Protein AF-A0AAW3D789-F1 (afdb_monomer)

Nearest PDB structures (foldseek):
  8pv8-assembly1_CR  TM=2.952E-01  e=9.913E+00  Thermochaetoides thermophila DSM 1495

Mean predicted aligned error: 10.15 Å

Solvent-accessible surface area (backbone atoms only — not comparable to full-atom values): 8890 Å² total; per-residue (Å²): 109,68,69,65,34,18,46,87,36,48,60,26,67,52,23,51,60,48,15,54,51,46,42,53,52,47,66,74,74,40,52,92,87,40,72,63,35,60,44,52,52,52,56,25,54,48,22,43,49,44,19,51,39,46,54,42,89,80,21,52,59,50,44,46,26,46,66,69,62,62,40,58,92,94,56,71,85,70,41,49,62,55,54,44,49,46,47,53,60,62,45,53,48,44,50,53,54,35,50,53,48,25,68,74,64,77,46,83,31,57,53,48,53,49,49,52,46,51,50,53,50,48,53,50,48,53,51,44,43,72,76,66,49,70,88,51,63,66,61,52,52,53,50,49,53,54,50,47,54,51,53,49,56,52,50,52,48,69,63,71,69,70,125

Structure (mmCIF, N/CA/C/O backbone):
data_AF-A0AAW3D789-F1
#
_entry.id   AF-A0AAW3D789-F1
#
loop_
_atom_site.group_PDB
_atom_site.id
_atom_site.type_symbol
_atom_site.label_atom_id
_atom_site.label_alt_id
_atom_site.label_comp_id
_atom_site.label_asym_id
_atom_site.label_entity_id
_atom_site.label_seq_id
_atom_site.pdbx_PDB_ins_code
_atom_site.Cartn_x
_atom_site.Cartn_y
_atom_site.Cartn_z
_atom_site.occupancy
_atom_site.B_iso_or_equiv
_atom_site.auth_seq_id
_atom_site.auth_comp_id
_atom_site.auth_asym_id
_atom_site.auth_atom_id
_atom_site.pdbx_PDB_model_num
ATOM 1 N N . MET A 1 1 ? -23.332 -6.694 -3.736 1.00 82.75 1 MET A N 1
ATOM 2 C CA . MET A 1 1 ? -21.967 -7.106 -4.148 1.00 82.75 1 MET A CA 1
ATOM 3 C C . MET A 1 1 ? -20.897 -6.346 -3.371 1.00 82.75 1 MET A C 1
ATOM 5 O O . MET A 1 1 ? -20.149 -6.991 -2.652 1.00 82.75 1 MET A O 1
ATOM 9 N N . ILE A 1 2 ? -20.863 -5.008 -3.440 1.00 85.38 2 ILE A N 1
ATOM 10 C CA . ILE A 1 2 ? -19.891 -4.163 -2.715 1.00 85.38 2 ILE A CA 1
ATOM 11 C C . ILE A 1 2 ? -19.877 -4.457 -1.209 1.00 85.38 2 ILE A C 1
ATOM 13 O O . ILE A 1 2 ? -18.820 -4.755 -0.666 1.00 85.38 2 ILE A O 1
ATOM 17 N N . ASP A 1 3 ? -21.041 -4.507 -0.556 1.00 86.94 3 ASP A N 1
ATOM 18 C CA . ASP A 1 3 ? -21.110 -4.795 0.887 1.00 86.94 3 ASP A CA 1
ATOM 19 C C . ASP A 1 3 ? -20.552 -6.172 1.259 1.00 86.94 3 ASP A C 1
ATOM 21 O O . ASP A 1 3 ? -20.008 -6.355 2.343 1.00 86.94 3 ASP A O 1
ATOM 25 N N . SER A 1 4 ? -20.668 -7.153 0.360 1.00 89.50 4 SER A N 1
ATOM 26 C CA . SER A 1 4 ? -20.123 -8.497 0.576 1.00 89.50 4 SER A CA 1
ATOM 27 C C . SER A 1 4 ? -18.600 -8.513 0.481 1.00 89.50 4 SER A C 1
ATOM 29 O O . SER A 1 4 ? -17.952 -9.261 1.212 1.00 89.50 4 SER A O 1
ATOM 31 N N . LEU A 1 5 ? -18.046 -7.715 -0.433 1.00 88.06 5 LEU A N 1
ATOM 32 C CA . LEU A 1 5 ? -16.607 -7.564 -0.609 1.00 88.06 5 LEU A CA 1
ATOM 33 C C . LEU A 1 5 ? -16.007 -6.776 0.552 1.00 88.06 5 LEU A C 1
ATOM 35 O O . LEU A 1 5 ? -15.013 -7.212 1.118 1.00 88.06 5 LEU A O 1
ATOM 39 N N . ALA A 1 6 ? -16.633 -5.662 0.935 1.00 87.88 6 ALA A N 1
ATOM 40 C CA . ALA A 1 6 ? -16.166 -4.796 2.010 1.00 87.88 6 ALA A CA 1
ATOM 41 C C . ALA A 1 6 ? -16.215 -5.479 3.383 1.00 87.88 6 ALA A C 1
ATOM 43 O O . ALA A 1 6 ? -15.274 -5.342 4.160 1.00 87.88 6 ALA A O 1
ATOM 44 N N . ARG A 1 7 ? -17.288 -6.224 3.682 1.00 89.69 7 ARG A N 1
ATOM 45 C CA . ARG A 1 7 ? -17.489 -6.876 4.985 1.00 89.69 7 ARG A CA 1
ATOM 46 C C . ARG A 1 7 ? -16.291 -7.739 5.370 1.00 89.69 7 ARG A C 1
ATOM 48 O O . ARG A 1 7 ? -15.884 -8.605 4.596 1.00 89.69 7 ARG A O 1
ATOM 55 N N . ASN A 1 8 ? -15.776 -7.526 6.581 1.00 87.19 8 ASN A N 1
ATOM 56 C CA . ASN A 1 8 ? -14.608 -8.214 7.130 1.00 87.19 8 ASN A CA 1
ATOM 57 C C . ASN A 1 8 ? -13.403 -8.186 6.179 1.00 87.19 8 ASN A C 1
ATOM 59 O O . ASN A 1 8 ? -12.646 -9.152 6.118 1.00 87.19 8 ASN A O 1
ATOM 63 N N . GLN A 1 9 ? -13.289 -7.122 5.377 1.00 89.38 9 GLN A N 1
ATOM 64 C CA . GLN A 1 9 ? -12.254 -6.968 4.360 1.00 89.38 9 GLN A CA 1
ATOM 65 C C . GLN A 1 9 ? -12.126 -8.195 3.434 1.00 89.38 9 GLN A C 1
ATOM 67 O O . GLN A 1 9 ? -11.027 -8.569 3.037 1.00 89.38 9 GLN A O 1
ATOM 72 N N . ASN A 1 10 ? -13.238 -8.853 3.067 1.00 90.06 10 ASN A N 1
ATOM 73 C CA . ASN A 1 10 ? -13.205 -10.065 2.232 1.00 90.06 10 ASN A CA 1
ATOM 74 C C . ASN A 1 10 ? -12.438 -9.873 0.915 1.00 90.06 10 ASN A C 1
ATOM 76 O O . ASN A 1 10 ? -11.808 -10.812 0.431 1.00 90.06 10 ASN A O 1
ATOM 80 N N . TRP A 1 11 ? -12.467 -8.665 0.354 1.00 88.62 11 TRP A N 1
ATOM 81 C CA . TRP A 1 11 ? -11.691 -8.287 -0.824 1.00 88.62 11 TRP A CA 1
ATOM 82 C C . TRP A 1 11 ? -10.169 -8.427 -0.630 1.00 88.62 11 TRP A C 1
ATOM 84 O O . TRP A 1 11 ? -9.474 -8.699 -1.598 1.00 88.62 11 TRP A O 1
ATOM 94 N N . ALA A 1 12 ? -9.631 -8.305 0.585 1.00 90.44 12 ALA A N 1
ATOM 95 C CA . ALA A 1 12 ? -8.193 -8.407 0.839 1.00 90.44 12 ALA A CA 1
ATOM 96 C C . ALA A 1 12 ? -7.681 -9.858 0.810 1.00 90.44 12 ALA A C 1
ATOM 98 O O . ALA A 1 12 ? -6.490 -10.097 0.636 1.00 90.44 12 ALA A O 1
ATOM 99 N N . LYS A 1 13 ? -8.571 -10.857 0.896 1.00 91.62 13 LYS A N 1
ATOM 100 C CA . LYS A 1 13 ? -8.199 -12.285 0.877 1.00 91.62 13 LYS A CA 1
ATOM 101 C C . LYS A 1 13 ? -7.556 -12.729 -0.436 1.00 91.62 13 LYS A C 1
ATOM 103 O O . LYS A 1 13 ? -6.812 -13.707 -0.453 1.00 91.62 13 LYS A O 1
ATOM 108 N N . VAL A 1 14 ? -7.845 -12.035 -1.539 1.00 92.75 14 VAL A N 1
ATOM 109 C CA . VAL A 1 14 ? -7.206 -12.311 -2.834 1.00 92.75 14 VAL A CA 1
ATOM 110 C C . VAL A 1 14 ? -5.831 -11.650 -2.952 1.00 92.75 14 VAL A C 1
ATOM 112 O O . VAL A 1 14 ? -5.016 -12.095 -3.755 1.00 92.75 14 VAL A O 1
ATOM 115 N N . ALA A 1 15 ? -5.544 -10.630 -2.137 1.00 91.69 15 ALA A N 1
ATOM 116 C CA . ALA A 1 15 ? -4.323 -9.839 -2.227 1.00 91.69 15 ALA A CA 1
ATOM 117 C C . ALA A 1 15 ? -3.020 -10.661 -2.144 1.00 91.69 15 ALA A C 1
ATOM 119 O O . ALA A 1 15 ? -2.182 -10.461 -3.022 1.00 91.69 15 ALA A O 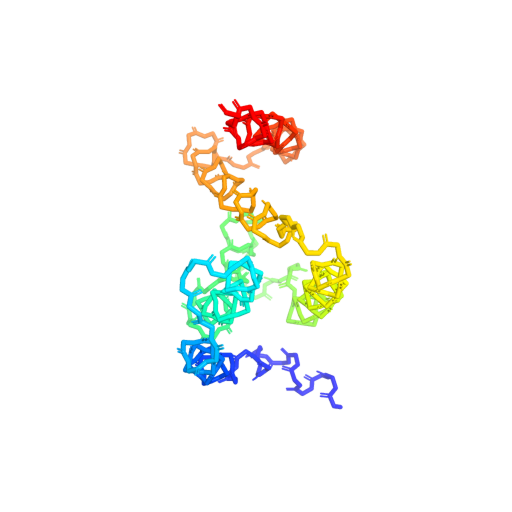1
ATOM 120 N N . PRO A 1 16 ? -2.830 -11.632 -1.223 1.00 92.81 16 PRO A N 1
ATOM 121 C CA . PRO A 1 16 ? -1.572 -12.384 -1.166 1.00 92.81 16 PRO A CA 1
ATOM 122 C C . PRO A 1 16 ? -1.355 -13.250 -2.411 1.00 92.81 16 PRO A C 1
ATOM 124 O O . PRO A 1 16 ? -0.250 -13.317 -2.948 1.00 92.81 16 PRO A O 1
ATOM 127 N N . TRP A 1 17 ? -2.424 -13.872 -2.914 1.00 95.75 17 TRP A N 1
ATOM 128 C CA . TRP A 1 17 ? -2.376 -14.710 -4.112 1.00 95.75 17 TRP A CA 1
ATOM 129 C C . TRP A 1 17 ? -2.108 -13.886 -5.368 1.00 95.75 17 TRP A C 1
ATOM 131 O O . TRP A 1 17 ? -1.258 -14.247 -6.181 1.00 95.75 17 TRP A O 1
ATOM 141 N N . ALA A 1 18 ? -2.786 -12.745 -5.497 1.00 93.38 18 ALA A N 1
ATOM 142 C CA . ALA A 1 18 ? -2.519 -11.790 -6.559 1.00 93.38 18 ALA A CA 1
ATOM 143 C C . ALA A 1 18 ? -1.083 -11.250 -6.463 1.00 93.38 18 ALA A C 1
ATOM 145 O O . ALA A 1 18 ? -0.407 -11.154 -7.481 1.00 93.38 18 ALA A O 1
ATOM 146 N N . GLY A 1 19 ? -0.584 -10.955 -5.259 1.00 92.88 19 GLY A N 1
ATOM 147 C CA . GLY A 1 19 ? 0.780 -10.478 -5.029 1.00 92.88 19 GLY A CA 1
ATOM 148 C C . GLY A 1 19 ? 1.829 -11.461 -5.542 1.00 92.88 19 GLY A C 1
ATOM 149 O O . GLY A 1 19 ? 2.721 -11.070 -6.295 1.00 92.88 19 GLY A O 1
ATOM 150 N N . ILE A 1 20 ? 1.678 -12.752 -5.229 1.00 96.12 20 ILE A N 1
ATOM 151 C CA . ILE A 1 20 ? 2.543 -13.817 -5.762 1.00 96.12 20 ILE A CA 1
ATOM 152 C C . ILE A 1 20 ? 2.447 -13.874 -7.288 1.00 96.12 20 ILE A C 1
ATOM 154 O O . ILE A 1 20 ? 3.469 -13.848 -7.972 1.00 96.12 20 ILE A O 1
ATOM 158 N N . PHE A 1 21 ? 1.229 -13.909 -7.830 1.00 97.25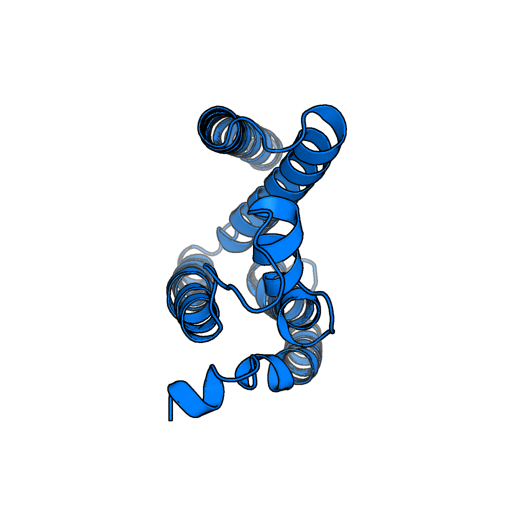 21 PHE A N 1
ATOM 159 C CA . PHE A 1 21 ? 0.998 -13.990 -9.271 1.00 97.25 21 PHE A CA 1
ATOM 160 C C . PHE A 1 21 ? 1.653 -12.828 -10.035 1.00 97.25 21 PHE A C 1
ATOM 162 O O . PHE A 1 21 ? 2.407 -13.056 -10.980 1.00 97.25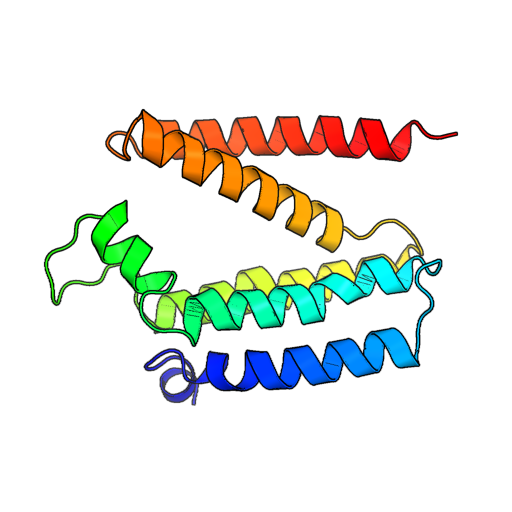 21 PHE A O 1
ATOM 169 N N . PHE A 1 22 ? 1.433 -11.586 -9.595 1.00 93.12 22 PHE A N 1
ATOM 170 C CA . PHE A 1 22 ? 2.026 -10.404 -10.220 1.00 93.12 22 PHE A CA 1
ATOM 171 C C . PHE A 1 22 ? 3.538 -10.319 -10.010 1.00 93.12 22 PHE A C 1
ATOM 173 O O . PHE A 1 22 ? 4.231 -9.826 -10.894 1.00 93.12 22 PHE A O 1
ATOM 180 N N . THR A 1 23 ? 4.067 -10.844 -8.901 1.00 94.31 23 THR A N 1
ATOM 181 C CA . THR A 1 23 ? 5.519 -10.984 -8.716 1.00 94.31 23 THR A CA 1
ATOM 182 C C . THR A 1 23 ? 6.101 -11.916 -9.775 1.00 94.31 23 THR A C 1
ATOM 184 O O . THR A 1 23 ? 7.037 -11.541 -10.474 1.00 94.31 23 THR A O 1
ATOM 187 N N . VAL A 1 24 ? 5.519 -13.105 -9.955 1.00 97.31 24 VAL A N 1
ATOM 188 C CA . VAL A 1 24 ? 5.980 -14.069 -10.966 1.00 97.31 24 VAL A CA 1
ATOM 189 C C . VAL A 1 24 ? 5.898 -13.469 -12.368 1.00 97.31 24 VAL A C 1
ATOM 191 O O . VAL A 1 24 ? 6.872 -13.538 -13.113 1.00 97.31 24 VAL A O 1
ATOM 194 N N . LEU A 1 25 ? 4.780 -12.826 -12.717 1.00 95.19 25 LEU A N 1
ATOM 195 C CA . LEU A 1 25 ? 4.636 -12.160 -14.013 1.00 95.19 25 LEU A CA 1
ATOM 196 C C . LEU A 1 25 ? 5.677 -11.060 -14.229 1.00 95.19 25 LEU A C 1
ATOM 198 O O . LEU A 1 25 ? 6.230 -10.967 -15.323 1.00 95.19 25 LEU A O 1
ATOM 202 N N . LEU A 1 26 ? 5.953 -10.245 -13.210 1.00 90.62 26 LEU A N 1
ATOM 203 C CA . LEU A 1 26 ? 6.939 -9.173 -13.291 1.00 90.62 26 LEU A CA 1
ATOM 204 C C . LEU A 1 26 ? 8.326 -9.725 -13.637 1.00 90.62 26 LEU A C 1
ATOM 206 O O . LEU A 1 26 ? 8.928 -9.291 -14.616 1.00 90.62 26 LEU A O 1
ATOM 210 N N . PHE A 1 27 ? 8.799 -10.714 -12.877 1.00 94.12 27 PHE A N 1
ATOM 211 C CA . PHE A 1 27 ? 10.117 -11.318 -13.088 1.00 94.12 27 PHE A CA 1
ATOM 212 C C . PHE A 1 27 ? 10.200 -12.171 -14.362 1.00 94.12 27 PHE A C 1
ATOM 214 O O . PHE A 1 27 ? 11.281 -12.314 -14.924 1.00 94.12 27 PHE A O 1
ATOM 221 N N . ALA A 1 28 ? 9.081 -12.719 -14.841 1.00 96.69 28 ALA A N 1
ATOM 222 C CA . ALA A 1 28 ? 9.045 -13.478 -16.090 1.00 96.69 28 ALA A CA 1
ATOM 223 C C . ALA A 1 28 ? 9.122 -12.591 -17.346 1.00 96.69 28 ALA A C 1
ATOM 225 O O . ALA A 1 28 ? 9.534 -13.075 -18.397 1.00 96.69 28 ALA A O 1
ATOM 226 N N . ASN A 1 29 ? 8.712 -11.319 -17.258 1.00 92.62 29 ASN A N 1
ATOM 227 C CA . ASN A 1 29 ? 8.574 -10.440 -18.426 1.00 92.62 29 ASN A CA 1
ATOM 228 C C . ASN A 1 29 ? 9.544 -9.251 -18.441 1.00 92.62 29 ASN A C 1
ATOM 230 O O . ASN A 1 29 ? 9.749 -8.665 -19.501 1.00 92.62 29 ASN A O 1
ATOM 234 N N . PHE A 1 30 ? 10.140 -8.883 -17.303 1.00 85.69 30 PHE A N 1
ATOM 235 C CA . PHE A 1 30 ? 10.980 -7.691 -17.193 1.00 85.69 30 PHE A CA 1
ATOM 236 C C . PHE A 1 30 ? 12.282 -7.974 -16.440 1.00 85.69 30 PHE A C 1
ATOM 238 O O . PHE A 1 30 ? 12.298 -8.655 -15.415 1.00 85.69 30 PHE A O 1
ATOM 245 N N . PHE A 1 31 ? 13.380 -7.388 -16.922 1.00 84.81 31 PHE A N 1
ATOM 246 C CA . PHE A 1 31 ? 14.657 -7.378 -16.210 1.00 84.81 31 PHE A CA 1
ATOM 247 C C . PHE A 1 31 ? 14.718 -6.216 -15.220 1.00 84.81 31 PHE A C 1
ATOM 249 O O . PHE A 1 31 ? 14.156 -5.154 -15.464 1.00 84.81 31 PHE A O 1
ATOM 256 N N . VAL A 1 32 ? 15.498 -6.367 -14.148 1.00 76.81 32 VAL A N 1
ATOM 257 C CA . VAL A 1 32 ? 15.694 -5.321 -13.123 1.00 76.81 32 VAL A CA 1
ATOM 258 C C . VAL A 1 32 ? 16.295 -4.014 -13.662 1.00 76.81 32 VAL A C 1
ATOM 260 O O . VAL A 1 32 ? 16.226 -2.988 -12.994 1.00 76.81 32 VAL A O 1
ATOM 263 N N . TYR A 1 33 ? 16.892 -4.033 -14.856 1.00 75.50 33 TYR A N 1
ATOM 264 C CA . TYR A 1 33 ? 17.420 -2.841 -15.527 1.00 75.50 33 TYR A CA 1
ATOM 265 C C . TYR A 1 33 ? 16.376 -2.124 -16.397 1.00 75.50 33 TYR A C 1
ATOM 267 O O . TYR A 1 33 ? 16.642 -1.030 -16.886 1.00 75.50 33 TYR A O 1
ATOM 275 N N . ASP A 1 34 ? 15.197 -2.719 -16.597 1.00 71.75 34 ASP A N 1
ATOM 276 C CA . ASP A 1 34 ? 14.105 -2.111 -17.352 1.00 71.75 34 ASP A CA 1
ATOM 277 C C . ASP A 1 34 ? 13.373 -1.069 -16.480 1.00 71.75 34 ASP A C 1
ATOM 279 O O . ASP A 1 34 ? 12.906 -1.400 -15.385 1.00 71.75 34 ASP A O 1
ATOM 283 N N . PRO A 1 35 ? 13.203 0.185 -16.937 1.00 68.31 35 PRO A N 1
ATOM 284 C CA . PRO A 1 35 ? 12.383 1.176 -16.241 1.00 68.31 35 PRO A CA 1
ATOM 285 C C . PRO A 1 35 ? 10.959 0.692 -15.911 1.00 68.31 35 PRO A C 1
ATOM 287 O O . PRO A 1 35 ? 10.417 1.039 -14.860 1.00 68.31 35 PRO A O 1
ATOM 290 N N . HIS A 1 36 ? 10.358 -0.149 -16.759 1.00 74.94 36 HIS A N 1
ATOM 291 C CA . HIS A 1 36 ? 9.025 -0.708 -16.526 1.00 74.94 36 HIS A CA 1
ATOM 292 C C . HIS A 1 36 ? 9.004 -1.691 -15.351 1.00 74.94 36 HIS A C 1
ATOM 294 O O . HIS A 1 36 ? 7.986 -1.776 -14.667 1.00 74.94 36 HIS A O 1
ATOM 300 N N . PHE A 1 37 ? 10.117 -2.374 -15.053 1.00 78.38 37 PHE A N 1
ATOM 301 C CA . PHE A 1 37 ? 10.224 -3.248 -13.881 1.00 78.38 37 PHE A CA 1
ATOM 302 C C . PHE A 1 37 ? 9.971 -2.454 -12.593 1.00 78.38 37 PHE A C 1
ATOM 304 O O . PHE A 1 37 ? 9.110 -2.807 -11.789 1.00 78.38 37 PHE A O 1
ATOM 311 N N . TRP A 1 38 ? 10.649 -1.315 -12.439 1.00 70.38 38 TRP A N 1
ATOM 312 C CA . TRP A 1 38 ? 10.470 -0.398 -11.305 1.00 70.38 38 TRP A CA 1
ATOM 313 C C . TRP A 1 38 ? 9.133 0.360 -11.353 1.00 70.38 38 TRP A C 1
ATOM 315 O O . TRP A 1 38 ? 8.593 0.780 -10.326 1.00 70.38 38 TRP A O 1
ATOM 325 N N . GLY A 1 39 ? 8.556 0.487 -12.549 1.00 70.69 39 GLY A N 1
ATOM 326 C CA . GLY A 1 39 ? 7.150 0.816 -12.775 1.00 70.69 39 GLY A CA 1
ATOM 327 C C . GLY A 1 39 ? 6.205 -0.128 -12.024 1.00 70.69 39 GLY A C 1
ATOM 328 O O . GLY A 1 39 ? 5.409 0.246 -11.157 1.00 70.69 39 GLY A O 1
ATOM 329 N N . LEU A 1 40 ? 6.328 -1.400 -12.361 1.00 77.75 40 LEU A N 1
ATOM 330 C CA . LEU A 1 40 ? 5.333 -2.412 -12.060 1.00 77.75 40 LEU A CA 1
ATOM 331 C C . LEU A 1 40 ? 5.567 -3.121 -10.725 1.00 77.75 40 LEU A C 1
ATOM 333 O O . LEU A 1 40 ? 4.611 -3.666 -10.184 1.00 77.75 40 LEU A O 1
ATOM 337 N N . ILE A 1 41 ? 6.770 -3.054 -10.137 1.00 79.88 41 ILE A N 1
ATOM 338 C CA . ILE A 1 41 ? 7.078 -3.655 -8.822 1.00 79.88 41 ILE A CA 1
ATOM 339 C C . ILE A 1 41 ? 6.189 -3.138 -7.685 1.00 79.88 41 ILE A C 1
ATOM 341 O O . ILE A 1 41 ? 5.958 -3.837 -6.702 1.00 79.88 41 ILE A O 1
ATOM 345 N N . ASN A 1 42 ? 5.613 -1.946 -7.835 1.00 77.19 42 ASN A N 1
ATOM 346 C CA . ASN A 1 42 ? 4.679 -1.401 -6.855 1.00 77.19 42 ASN A CA 1
ATOM 347 C C . ASN A 1 42 ? 3.377 -2.210 -6.762 1.00 77.19 42 ASN A C 1
ATOM 349 O O . ASN A 1 42 ? 2.767 -2.232 -5.701 1.00 77.19 42 ASN A O 1
ATOM 353 N N . ILE A 1 43 ? 2.973 -2.911 -7.828 1.00 83.31 43 ILE A N 1
ATOM 354 C CA . ILE A 1 43 ? 1.764 -3.745 -7.837 1.00 83.31 43 ILE A CA 1
ATOM 355 C C . ILE A 1 43 ? 1.890 -4.906 -6.834 1.00 83.31 43 ILE A C 1
ATOM 357 O O . ILE A 1 43 ? 1.069 -4.971 -5.916 1.00 83.31 43 ILE A O 1
ATOM 361 N N . PRO A 1 44 ? 2.891 -5.809 -6.935 1.00 88.00 44 PRO A N 1
ATOM 362 C CA . PRO A 1 44 ? 3.039 -6.882 -5.960 1.00 88.00 44 PRO A CA 1
ATOM 363 C C . PRO A 1 44 ? 3.354 -6.361 -4.553 1.00 88.00 44 PRO A C 1
ATOM 365 O O . PRO A 1 44 ? 2.786 -6.874 -3.593 1.00 88.00 44 PRO A O 1
ATOM 368 N N . LEU A 1 45 ? 4.187 -5.321 -4.413 1.00 83.56 45 LEU A N 1
ATOM 369 C CA . LEU A 1 45 ? 4.488 -4.729 -3.102 1.00 83.56 45 LEU A CA 1
ATOM 370 C C . LEU A 1 45 ? 3.225 -4.219 -2.404 1.00 83.56 45 LEU A C 1
ATOM 372 O O . LEU A 1 45 ? 3.002 -4.513 -1.230 1.00 83.56 45 LEU A O 1
ATOM 376 N N . TYR A 1 46 ? 2.373 -3.504 -3.136 1.00 83.62 46 TYR A N 1
ATOM 377 C CA . TYR A 1 46 ? 1.130 -2.998 -2.583 1.00 83.62 46 TYR A CA 1
ATOM 378 C C . TYR A 1 46 ? 0.152 -4.127 -2.242 1.00 83.62 46 TYR A C 1
ATOM 380 O O . TYR A 1 46 ? -0.467 -4.097 -1.186 1.00 83.62 46 TYR A O 1
ATOM 388 N N . LEU A 1 47 ? 0.052 -5.173 -3.065 1.00 88.19 47 LEU A N 1
ATOM 389 C CA . LEU A 1 47 ? -0.779 -6.344 -2.757 1.00 88.19 47 LEU A CA 1
ATOM 390 C C . LEU A 1 47 ? -0.348 -7.052 -1.460 1.00 88.19 47 LEU A C 1
ATOM 392 O O . LEU A 1 47 ? -1.196 -7.459 -0.662 1.00 88.19 47 LEU A O 1
ATOM 396 N N . PHE A 1 48 ? 0.957 -7.157 -1.202 1.00 86.56 48 PHE A N 1
ATOM 397 C CA . PHE A 1 48 ? 1.451 -7.692 0.068 1.00 86.56 48 PHE A CA 1
ATOM 398 C C . PHE A 1 48 ? 1.185 -6.751 1.246 1.00 86.56 48 PHE A C 1
ATOM 400 O O . PHE A 1 48 ? 0.764 -7.216 2.302 1.00 86.56 48 PHE A O 1
ATOM 407 N N . HIS A 1 49 ? 1.328 -5.441 1.064 1.00 84.62 49 HIS A N 1
ATOM 408 C CA . HIS A 1 49 ? 0.952 -4.458 2.081 1.00 84.62 49 HIS A CA 1
ATOM 409 C C . HIS A 1 49 ? -0.542 -4.535 2.438 1.00 84.62 49 HIS A C 1
ATOM 411 O O . HIS A 1 49 ? -0.899 -4.618 3.606 1.00 84.62 49 HIS A O 1
ATOM 417 N N . GLN A 1 50 ? -1.421 -4.647 1.441 1.00 85.12 50 GLN A N 1
ATOM 418 C CA . GLN A 1 50 ? -2.862 -4.832 1.651 1.00 85.12 50 GLN A CA 1
ATOM 419 C C . GLN A 1 50 ? -3.188 -6.134 2.393 1.00 85.12 50 GLN A C 1
ATOM 421 O O . GLN A 1 50 ? -4.180 -6.214 3.115 1.00 85.12 50 GLN A O 1
ATOM 426 N N . THR A 1 51 ? -2.351 -7.160 2.230 1.00 87.25 51 THR A N 1
ATOM 427 C CA . THR A 1 51 ? -2.477 -8.408 2.988 1.00 87.25 51 THR A CA 1
ATOM 428 C C . THR A 1 51 ? -2.208 -8.161 4.472 1.00 87.25 51 THR A C 1
ATOM 430 O O . THR A 1 51 ? -3.005 -8.568 5.314 1.00 87.25 51 THR A O 1
ATOM 433 N N . GLU A 1 52 ? -1.111 -7.482 4.795 1.00 86.00 52 GLU A N 1
ATOM 434 C CA . GLU A 1 52 ? -0.751 -7.149 6.175 1.00 86.00 52 GLU A CA 1
ATOM 435 C C . GLU A 1 52 ? -1.805 -6.244 6.830 1.00 86.00 52 GLU A C 1
ATOM 437 O O . GLU A 1 52 ? -2.304 -6.565 7.905 1.00 86.00 52 GLU A O 1
ATOM 442 N N . GLU A 1 53 ? -2.255 -5.199 6.137 1.00 81.00 53 GLU A N 1
ATOM 443 C CA . GLU A 1 53 ? -3.189 -4.230 6.712 1.00 81.00 53 GLU A CA 1
ATOM 444 C C . GLU A 1 53 ? -4.628 -4.739 6.868 1.00 81.00 53 GLU A C 1
ATOM 446 O O . GLU A 1 53 ? -5.364 -4.253 7.737 1.00 81.00 53 GLU A O 1
ATOM 451 N N . HIS A 1 54 ? -5.074 -5.651 5.997 1.00 87.38 54 HIS A N 1
ATOM 452 C CA . HIS A 1 54 ? -6.503 -5.958 5.854 1.00 87.38 54 HIS A CA 1
ATOM 453 C C . HIS A 1 54 ? -6.856 -7.443 5.872 1.00 87.38 54 HIS A C 1
ATOM 455 O O . HIS A 1 54 ? -8.024 -7.770 6.086 1.00 87.38 54 HIS A O 1
ATOM 461 N N . TYR A 1 55 ? -5.897 -8.344 5.657 1.00 86.69 55 TYR A N 1
ATOM 462 C CA . TYR A 1 55 ? -6.135 -9.784 5.772 1.00 86.69 55 TYR A CA 1
ATOM 463 C C . TYR A 1 55 ? -5.606 -10.360 7.090 1.00 86.69 55 TYR A C 1
ATOM 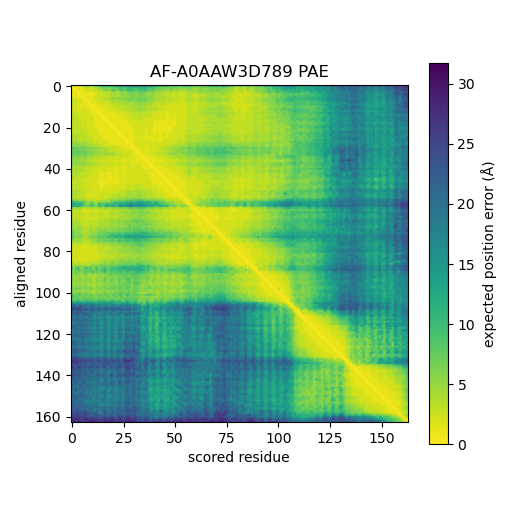465 O O . TYR A 1 55 ? -6.257 -11.228 7.677 1.00 86.69 55 TYR A O 1
ATOM 473 N N . VAL A 1 56 ? -4.461 -9.876 7.577 1.00 83.94 56 VAL A N 1
ATOM 474 C CA . VAL A 1 56 ? -3.885 -10.324 8.851 1.00 83.94 56 VAL A CA 1
ATOM 475 C C . VAL A 1 56 ? -4.616 -9.659 10.039 1.00 83.94 56 VAL A C 1
ATOM 477 O O . VAL A 1 56 ? -4.890 -8.457 10.002 1.00 83.94 56 VAL A O 1
ATOM 480 N N . PRO A 1 57 ? -4.972 -10.412 11.102 1.00 75.38 57 PRO A N 1
ATOM 481 C CA . PRO A 1 57 ? -5.625 -9.855 12.290 1.00 75.38 57 PRO A CA 1
ATOM 482 C C . PRO A 1 57 ? -4.782 -8.790 13.005 1.00 75.38 57 PRO A C 1
ATOM 484 O O . PRO A 1 57 ? -3.563 -8.911 13.074 1.00 75.38 57 PRO A O 1
ATOM 487 N N . GLY A 1 58 ? -5.437 -7.784 13.597 1.00 68.94 58 GLY A N 1
ATOM 488 C CA . GLY A 1 58 ? -4.766 -6.671 14.286 1.00 68.94 58 GLY A CA 1
ATOM 489 C C . GLY A 1 58 ? -4.231 -5.572 13.358 1.00 68.94 58 GLY A C 1
ATOM 490 O O . GLY A 1 58 ? -3.536 -4.677 13.833 1.00 68.94 58 GLY A O 1
ATOM 491 N N . GLY A 1 59 ? -4.558 -5.637 12.061 1.00 79.00 59 GLY A N 1
ATOM 492 C CA . GLY A 1 59 ? -4.104 -4.699 11.034 1.00 79.00 59 GLY A CA 1
ATOM 493 C C . GLY A 1 59 ? -4.659 -3.271 11.155 1.00 79.00 59 GLY A C 1
ATOM 494 O O . GLY A 1 59 ? -5.210 -2.847 12.176 1.00 79.00 59 GLY A O 1
ATOM 495 N N . PHE A 1 60 ? -4.545 -2.511 10.064 1.00 83.25 60 PHE A N 1
ATOM 496 C CA . PHE A 1 60 ? -4.736 -1.056 10.011 1.00 83.25 60 PHE A CA 1
ATOM 497 C C . PHE A 1 60 ? -6.031 -0.553 10.670 1.00 83.25 60 PHE A C 1
ATOM 499 O O . PHE A 1 60 ? -6.029 0.445 11.393 1.00 83.25 60 PHE A O 1
ATOM 506 N N . LYS A 1 61 ? -7.154 -1.252 10.461 1.00 86.81 61 LYS A N 1
ATOM 507 C CA . LYS A 1 61 ? -8.459 -0.860 11.016 1.00 86.81 61 LYS A CA 1
ATOM 508 C C . LYS A 1 61 ? -8.454 -0.807 12.546 1.00 86.81 61 LYS A C 1
ATOM 510 O O . LYS A 1 61 ? -8.995 0.140 13.127 1.00 86.81 61 LYS A O 1
ATOM 515 N N . ASP A 1 62 ? -7.887 -1.825 13.183 1.00 86.81 62 ASP A N 1
ATOM 516 C CA . ASP A 1 62 ? -7.865 -1.935 14.639 1.00 86.81 62 ASP A CA 1
ATOM 517 C C . ASP A 1 62 ? -6.889 -0.928 15.230 1.00 86.81 62 ASP A C 1
ATOM 519 O O . ASP A 1 62 ? -7.263 -0.203 16.151 1.00 86.81 62 ASP A O 1
ATOM 523 N N . PHE A 1 63 ? -5.702 -0.784 14.636 1.00 82.94 63 PHE A N 1
ATOM 524 C CA . PHE A 1 63 ? -4.744 0.250 15.025 1.00 82.94 63 PHE A CA 1
ATOM 525 C C . PHE A 1 63 ? -5.369 1.653 14.976 1.00 82.94 63 PHE A C 1
ATOM 527 O O . PHE A 1 63 ? -5.322 2.405 15.952 1.00 82.94 63 PHE A O 1
ATOM 534 N N . MET A 1 64 ? -6.039 1.997 13.873 1.00 81.12 64 MET A N 1
ATOM 535 C CA . MET A 1 64 ? -6.658 3.312 13.725 1.00 81.12 64 MET A CA 1
ATOM 536 C C . MET A 1 64 ? -7.790 3.541 14.732 1.00 81.12 64 MET A C 1
ATOM 538 O O . MET A 1 64 ? -7.847 4.590 15.370 1.00 81.12 64 MET A O 1
ATOM 542 N N . ASN A 1 65 ? -8.703 2.583 14.908 1.00 85.94 65 ASN A N 1
ATOM 543 C CA . ASN A 1 65 ? -9.833 2.782 15.818 1.00 85.94 65 ASN A CA 1
ATOM 544 C C . ASN A 1 65 ? -9.421 2.720 17.299 1.00 85.94 65 ASN A C 1
ATOM 546 O O . ASN A 1 65 ? -9.948 3.490 18.101 1.00 85.94 65 ASN A O 1
ATOM 550 N N . ARG A 1 66 ? -8.516 1.810 17.677 1.00 88.88 66 ARG A N 1
ATOM 551 C CA . ARG A 1 66 ? -8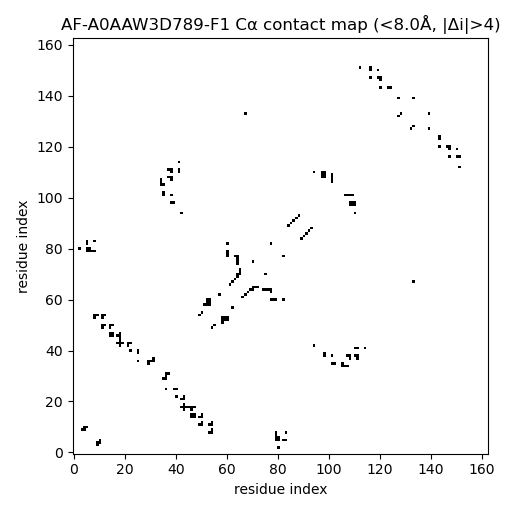.171 1.531 19.081 1.00 88.88 66 ARG A CA 1
ATOM 552 C C . ARG A 1 66 ? -7.004 2.368 19.575 1.00 88.88 66 ARG A C 1
ATOM 554 O O . ARG A 1 66 ? -7.095 2.916 20.665 1.00 88.88 66 ARG A O 1
ATOM 561 N N . THR A 1 67 ? -5.943 2.489 18.783 1.00 77.75 67 THR A N 1
ATOM 562 C CA . THR A 1 67 ? -4.721 3.194 19.189 1.00 77.75 67 THR A CA 1
ATOM 563 C C . THR A 1 67 ? -4.788 4.666 18.812 1.00 77.75 67 THR A C 1
ATOM 565 O O . THR A 1 67 ? -4.601 5.521 19.668 1.00 77.75 67 THR A O 1
ATOM 568 N N . VAL A 1 68 ? -5.104 4.980 17.551 1.00 76.56 68 VAL A N 1
ATOM 569 C CA . VAL A 1 68 ? -5.068 6.372 17.064 1.00 76.56 68 VAL A CA 1
ATOM 570 C C . VAL A 1 68 ? -6.266 7.182 17.549 1.00 76.56 68 VAL A C 1
ATOM 572 O O . VAL A 1 68 ? -6.117 8.318 17.984 1.00 76.56 68 VAL A O 1
ATOM 575 N N . MET A 1 69 ? -7.468 6.611 17.462 1.00 81.00 69 MET A N 1
ATOM 576 C CA . MET A 1 69 ? -8.706 7.309 17.825 1.00 81.00 69 MET A CA 1
ATOM 577 C C . MET A 1 69 ? -9.186 7.013 19.251 1.00 81.00 69 MET A C 1
ATOM 579 O O . MET A 1 69 ? -10.203 7.578 19.655 1.00 81.00 69 MET A O 1
ATOM 583 N N . ALA A 1 70 ? -8.495 6.130 19.983 1.00 87.44 70 ALA A N 1
ATOM 584 C CA . ALA A 1 70 ? -8.812 5.738 21.359 1.00 87.44 70 ALA A CA 1
ATOM 585 C C . 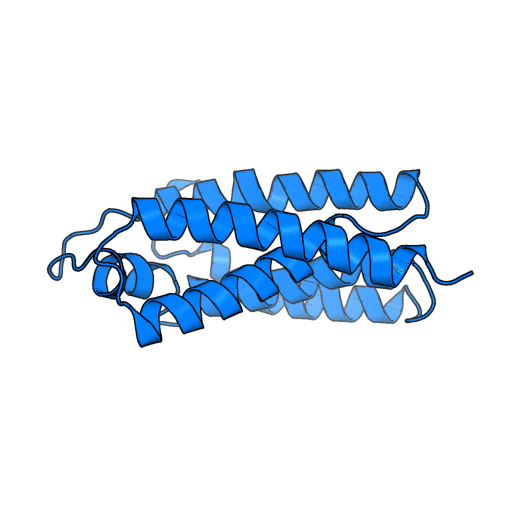ALA A 1 70 ? -10.296 5.367 21.584 1.00 87.44 70 ALA A C 1
ATOM 587 O O . ALA A 1 70 ? -10.883 5.680 22.621 1.00 87.44 70 ALA A O 1
ATOM 588 N N . LEU A 1 71 ? -10.940 4.724 20.601 1.00 85.50 71 LEU A N 1
ATOM 589 C CA . LEU A 1 71 ? -12.364 4.400 20.685 1.00 85.50 71 LEU A CA 1
ATOM 590 C C . LEU A 1 71 ? -12.603 3.160 21.561 1.00 85.50 71 LEU A C 1
ATOM 592 O O . LEU A 1 71 ? -11.919 2.145 21.364 1.00 85.50 71 LEU A O 1
ATOM 596 N N . PRO A 1 72 ? -13.634 3.173 22.432 1.00 91.81 72 PRO A N 1
ATOM 597 C CA . PRO A 1 72 ? -14.039 2.001 23.202 1.00 91.81 72 PRO A CA 1
ATOM 598 C C . PRO A 1 72 ? -14.337 0.791 22.314 1.00 91.81 72 PRO A C 1
ATOM 600 O O . PRO A 1 72 ? -14.776 0.929 21.166 1.00 91.81 72 PRO A O 1
ATOM 603 N N . GLN A 1 73 ? -14.140 -0.410 22.860 1.00 87.50 73 GLN A N 1
ATOM 604 C CA . GLN A 1 73 ? -14.448 -1.655 22.159 1.00 87.50 73 GLN A CA 1
ATOM 605 C C . GLN A 1 73 ? -15.919 -1.664 21.703 1.00 87.50 73 GLN A C 1
ATOM 607 O O . GLN A 1 73 ? -16.817 -1.287 22.452 1.00 87.50 73 GLN A O 1
ATOM 612 N N . GLY A 1 74 ? -16.158 -2.050 20.448 1.00 87.50 74 GLY A N 1
ATOM 613 C CA . GLY A 1 74 ? -17.488 -2.015 19.826 1.00 87.50 74 GLY A CA 1
ATOM 614 C C . GLY A 1 74 ? -17.848 -0.698 19.126 1.00 87.50 74 GLY A C 1
ATOM 615 O O . GLY A 1 74 ? -18.803 -0.679 18.356 1.00 87.50 74 GLY A O 1
ATOM 616 N N . GLN A 1 75 ? -17.076 0.381 19.308 1.00 90.06 75 GLN A N 1
ATOM 617 C CA . GLN A 1 75 ? -17.203 1.594 18.492 1.00 90.06 75 GLN A CA 1
ATOM 618 C C . GLN A 1 75 ? -16.179 1.609 17.354 1.00 90.06 75 GLN A C 1
ATOM 620 O O . GLN A 1 75 ? -15.022 1.222 17.543 1.00 90.06 75 GLN A O 1
ATOM 625 N N . GLU A 1 76 ? -16.592 2.085 16.179 1.00 89.31 76 GLU A N 1
ATOM 626 C CA . GLU A 1 76 ? -15.737 2.233 14.998 1.00 89.31 76 GLU A CA 1
ATOM 627 C C . GLU A 1 76 ? -16.042 3.555 14.286 1.00 89.31 76 GLU A C 1
ATOM 629 O O . GLU A 1 76 ? -17.190 3.837 13.939 1.00 89.31 76 GLU A O 1
ATOM 634 N N . LYS A 1 77 ? -15.010 4.362 14.018 1.00 83.94 77 LYS A N 1
ATOM 635 C CA . LYS A 1 77 ? -15.114 5.506 13.096 1.00 83.94 77 LYS A CA 1
ATOM 636 C C . LYS A 1 77 ? -14.618 5.129 11.707 1.00 83.94 77 LYS A C 1
ATOM 638 O O . LYS A 1 77 ? -15.232 5.531 10.711 1.00 83.94 77 LYS A O 1
ATOM 643 N N . LEU A 1 78 ? -13.537 4.355 11.642 1.00 84.00 78 LEU A N 1
ATOM 644 C CA . LEU A 1 78 ? -13.034 3.757 10.416 1.00 84.00 78 LEU A CA 1
ATOM 645 C C . LEU A 1 78 ? -13.678 2.378 10.239 1.00 84.00 78 LEU A C 1
ATOM 647 O O . LEU A 1 78 ? -13.302 1.413 10.901 1.00 84.00 78 LEU A O 1
ATOM 651 N N . THR A 1 79 ? -14.688 2.313 9.376 1.00 89.31 79 THR A N 1
ATOM 652 C CA . THR A 1 79 ? -15.488 1.107 9.134 1.00 89.31 79 THR A CA 1
ATOM 653 C C . THR A 1 79 ? -15.011 0.362 7.896 1.00 89.31 79 THR A C 1
ATOM 655 O O . THR A 1 79 ? -14.315 0.919 7.043 1.00 89.31 79 THR A O 1
ATOM 658 N N . ASP A 1 80 ? -15.453 -0.886 7.752 1.00 89.44 80 ASP A N 1
ATOM 659 C CA . ASP A 1 80 ? -15.037 -1.739 6.640 1.00 89.44 80 ASP A CA 1
ATOM 660 C C . ASP A 1 80 ? -15.338 -1.147 5.263 1.00 89.44 80 ASP A C 1
ATOM 662 O O . ASP A 1 80 ? -14.502 -1.184 4.361 1.00 89.44 80 ASP A O 1
ATOM 666 N N . ILE A 1 81 ? -16.524 -0.555 5.123 1.00 86.19 81 ILE A N 1
ATOM 667 C CA . ILE A 1 81 ? -16.966 0.074 3.879 1.00 86.19 81 ILE A CA 1
ATOM 668 C C . ILE A 1 81 ? -16.146 1.325 3.548 1.00 86.19 81 ILE A C 1
ATOM 670 O O . ILE A 1 81 ? -15.870 1.581 2.380 1.00 86.19 81 ILE A O 1
ATOM 674 N N . LYS A 1 82 ? -15.705 2.083 4.563 1.00 84.50 82 LYS A N 1
ATOM 675 C CA . LYS A 1 82 ? -14.834 3.248 4.353 1.00 84.50 82 LYS A CA 1
ATOM 676 C C . LYS A 1 82 ? -13.459 2.808 3.863 1.00 84.50 82 LYS A C 1
ATOM 678 O O . LYS A 1 82 ? -12.966 3.377 2.897 1.00 84.50 82 LYS A O 1
ATOM 683 N N . ILE A 1 83 ? -12.880 1.775 4.479 1.00 85.00 83 ILE A N 1
ATOM 684 C CA . ILE A 1 83 ? -11.588 1.208 4.061 1.00 85.00 83 ILE A CA 1
ATOM 685 C C . ILE A 1 83 ? -11.666 0.686 2.622 1.00 85.00 83 ILE A C 1
ATOM 687 O O . ILE A 1 83 ? -10.798 0.999 1.812 1.00 85.00 83 ILE A O 1
ATOM 691 N N . PHE A 1 84 ? -12.736 -0.036 2.277 1.00 85.19 84 PHE A N 1
ATOM 692 C CA . PHE A 1 84 ? -12.954 -0.519 0.913 1.00 85.19 84 PHE A CA 1
ATOM 693 C C . PHE A 1 84 ? -12.923 0.623 -0.115 1.00 85.19 84 PHE A C 1
ATOM 695 O O . PHE A 1 84 ? -12.189 0.550 -1.099 1.00 85.19 84 PHE A O 1
ATOM 702 N N . TRP A 1 85 ? -13.669 1.707 0.124 1.00 77.94 85 TRP A N 1
ATOM 703 C CA . TRP A 1 85 ? -13.697 2.845 -0.798 1.00 77.94 85 TRP A CA 1
ATOM 704 C C . TRP A 1 85 ? -12.376 3.607 -0.864 1.00 77.94 85 TRP A C 1
ATOM 706 O O . TRP A 1 85 ? -11.994 4.022 -1.955 1.00 77.94 85 TRP A O 1
ATOM 716 N N . ILE A 1 86 ? -11.667 3.762 0.259 1.00 77.94 86 ILE A N 1
ATOM 717 C CA . ILE A 1 86 ? -10.332 4.376 0.276 1.00 77.94 86 ILE A CA 1
ATOM 718 C C . ILE A 1 86 ? -9.388 3.584 -0.634 1.00 77.94 86 ILE A C 1
ATOM 720 O O . ILE A 1 86 ? -8.787 4.168 -1.531 1.00 77.94 86 ILE A O 1
ATOM 724 N N . ASN A 1 87 ? -9.317 2.259 -0.486 1.00 76.88 87 ASN A N 1
ATOM 725 C CA . ASN A 1 87 ? -8.421 1.443 -1.308 1.00 76.88 87 ASN A CA 1
ATOM 726 C C . ASN A 1 87 ? -8.810 1.461 -2.796 1.00 76.88 87 ASN A C 1
ATOM 728 O O . ASN A 1 87 ? -7.946 1.651 -3.653 1.00 76.88 87 ASN A O 1
ATOM 732 N N . ILE A 1 88 ? -10.100 1.335 -3.130 1.00 74.88 88 ILE A N 1
ATOM 733 C CA . ILE A 1 88 ? -10.563 1.374 -4.529 1.00 74.88 88 ILE A CA 1
ATOM 734 C C . ILE A 1 88 ? -10.313 2.742 -5.185 1.00 74.88 88 ILE A C 1
ATOM 736 O O . ILE A 1 88 ? -9.784 2.798 -6.296 1.00 74.88 88 ILE A O 1
ATOM 740 N N . LEU A 1 89 ? -10.684 3.844 -4.525 1.00 67.25 89 LEU A N 1
ATOM 741 C CA . LEU A 1 89 ? -10.647 5.182 -5.124 1.00 67.25 89 LEU A CA 1
ATOM 742 C C . LEU A 1 89 ? -9.277 5.837 -5.048 1.00 67.25 89 LEU A C 1
ATOM 744 O O . LEU A 1 89 ? -8.846 6.444 -6.023 1.00 67.25 89 LEU A O 1
ATOM 748 N N . MET A 1 90 ? -8.608 5.772 -3.898 1.00 65.00 90 MET A N 1
ATOM 749 C CA . MET A 1 90 ? -7.324 6.449 -3.757 1.00 65.00 90 MET A CA 1
ATOM 750 C C . MET A 1 90 ? -6.201 5.628 -4.343 1.00 65.00 90 MET A C 1
ATOM 752 O O . MET A 1 90 ? -5.299 6.208 -4.933 1.00 65.00 90 MET A O 1
ATOM 756 N N . VAL A 1 91 ? -6.226 4.308 -4.173 1.00 69.25 91 VAL A N 1
ATOM 757 C CA . VAL A 1 91 ? -5.007 3.542 -4.398 1.00 69.25 91 VAL A CA 1
ATOM 758 C C . VAL A 1 91 ? -5.023 2.816 -5.728 1.00 69.25 91 VAL A C 1
ATOM 760 O O . VAL A 1 91 ? -4.139 3.038 -6.552 1.00 69.25 91 VAL A O 1
ATOM 763 N N . TRP A 1 92 ? -6.057 2.027 -6.008 1.00 74.06 92 TRP A N 1
ATOM 764 C CA . TRP A 1 92 ? -6.132 1.291 -7.272 1.00 74.06 92 TRP A CA 1
ATOM 765 C C . TRP A 1 92 ? -6.297 2.209 -8.485 1.00 74.06 92 TRP A C 1
ATOM 767 O O . TRP A 1 92 ? -5.626 2.011 -9.500 1.00 74.06 92 TRP A O 1
ATOM 777 N N . LEU A 1 93 ? -7.120 3.255 -8.374 1.00 73.19 93 LEU A N 1
ATOM 778 C CA . LEU A 1 93 ? -7.246 4.253 -9.437 1.00 73.19 93 LEU A CA 1
ATOM 779 C C . LEU A 1 93 ? -5.942 5.042 -9.635 1.00 73.19 93 LEU A C 1
ATOM 781 O O . LEU A 1 93 ? -5.530 5.245 -10.777 1.00 73.19 93 LEU A O 1
ATOM 785 N N . ALA A 1 94 ? -5.260 5.444 -8.555 1.00 69.38 94 ALA A N 1
ATOM 786 C CA . ALA A 1 94 ? -3.978 6.139 -8.667 1.00 69.38 94 ALA A CA 1
ATOM 787 C C . ALA A 1 94 ? -2.904 5.248 -9.302 1.00 69.38 94 ALA A C 1
ATOM 789 O O . ALA A 1 94 ? -2.209 5.700 -10.209 1.00 69.38 94 ALA A O 1
ATOM 790 N N . PHE A 1 95 ? -2.801 3.976 -8.904 1.00 72.62 95 PHE A N 1
ATOM 791 C CA . PHE A 1 95 ? -1.881 3.030 -9.538 1.00 72.62 95 PHE A CA 1
ATOM 792 C C . PHE A 1 95 ? -2.178 2.838 -11.025 1.00 72.62 95 PHE A C 1
ATOM 794 O O . PHE A 1 95 ? -1.242 2.818 -11.822 1.00 72.62 95 PHE A O 1
ATOM 801 N N . ALA A 1 96 ? -3.451 2.754 -11.420 1.00 76.19 96 ALA A N 1
ATOM 802 C CA . ALA A 1 96 ? -3.827 2.648 -12.827 1.00 76.19 96 ALA A CA 1
ATOM 803 C C . ALA A 1 96 ? -3.409 3.893 -13.627 1.00 76.19 96 ALA A C 1
ATOM 805 O O . ALA A 1 96 ? -2.799 3.771 -14.690 1.00 76.19 96 ALA A O 1
ATOM 806 N N . VAL A 1 97 ? -3.683 5.092 -13.101 1.00 74.75 97 VAL A N 1
ATOM 807 C CA . VAL A 1 97 ? -3.321 6.360 -13.753 1.00 74.75 97 VAL A CA 1
ATOM 808 C C . VAL A 1 97 ? -1.802 6.514 -13.850 1.00 74.75 97 VAL A C 1
ATOM 810 O O . VAL A 1 97 ? -1.279 6.777 -14.932 1.00 74.75 97 VAL A O 1
ATOM 813 N N . PHE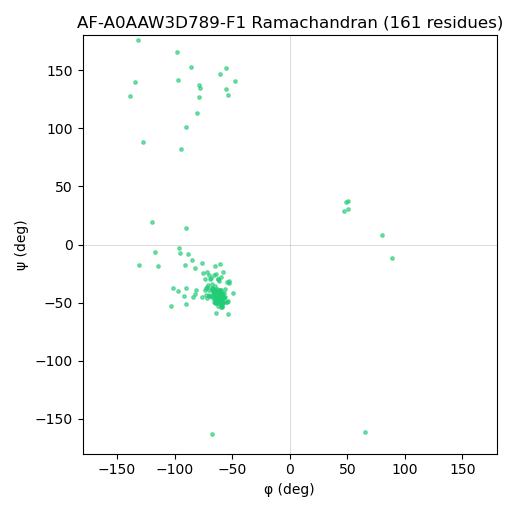 A 1 98 ? -1.072 6.317 -12.750 1.00 71.62 98 PHE A N 1
ATOM 814 C CA . PHE A 1 98 ? 0.381 6.490 -12.730 1.00 71.62 98 PHE A CA 1
ATOM 815 C C . PHE A 1 98 ? 1.124 5.397 -13.496 1.00 71.62 98 PHE A C 1
ATOM 817 O O . PHE A 1 98 ? 2.101 5.706 -14.176 1.00 71.62 98 PHE A O 1
ATOM 824 N N . GLY A 1 99 ? 0.628 4.159 -13.473 1.00 70.94 99 GLY A N 1
ATOM 825 C CA . GLY A 1 99 ? 1.137 3.084 -14.318 1.00 70.94 99 GLY A CA 1
ATOM 826 C C . GLY A 1 99 ? 0.948 3.395 -15.804 1.00 70.94 99 GLY A C 1
ATOM 827 O O . GLY A 1 99 ? 1.891 3.293 -16.584 1.00 70.94 99 GLY A O 1
ATOM 828 N N . ALA A 1 100 ? -0.233 3.864 -16.219 1.00 76.44 100 ALA A N 1
ATOM 829 C CA . ALA A 1 100 ? -0.458 4.271 -17.608 1.00 76.44 100 ALA A CA 1
ATOM 830 C C . ALA A 1 100 ? 0.473 5.423 -18.037 1.00 76.44 100 ALA A C 1
ATOM 832 O O . ALA A 1 100 ? 1.014 5.420 -19.147 1.00 76.44 100 ALA A O 1
ATOM 833 N N . LEU A 1 101 ? 0.708 6.391 -17.145 1.00 70.69 101 LEU A N 1
ATOM 83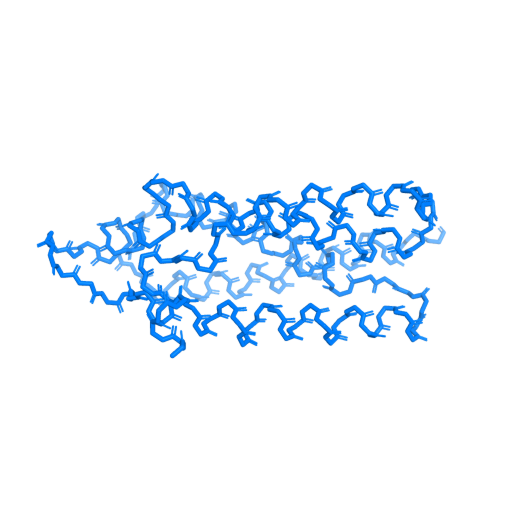4 C CA . LEU A 1 101 ? 1.635 7.494 -17.392 1.00 70.69 101 LEU A CA 1
ATOM 835 C C . LEU A 1 101 ? 3.093 7.025 -17.510 1.00 70.69 101 LEU A C 1
ATOM 837 O O . LEU A 1 101 ? 3.801 7.529 -18.383 1.00 70.69 101 LEU A O 1
ATOM 841 N N . SER A 1 102 ? 3.540 6.046 -16.712 1.00 68.00 102 SER A N 1
ATOM 842 C CA . SER A 1 102 ? 4.914 5.532 -16.812 1.00 68.00 102 SER A CA 1
ATOM 843 C C . SER A 1 102 ? 5.182 4.879 -18.169 1.00 68.00 102 SER A C 1
ATOM 845 O O . SER A 1 102 ? 6.229 5.119 -18.767 1.00 68.00 102 SER A O 1
ATOM 847 N N . PHE A 1 103 ? 4.213 4.130 -18.713 1.00 72.38 103 PHE A N 1
ATOM 848 C CA . PHE A 1 103 ? 4.320 3.574 -20.068 1.00 72.38 103 PHE A CA 1
ATOM 849 C C . PHE A 1 103 ? 4.386 4.664 -21.142 1.00 72.38 103 PHE A C 1
ATOM 851 O O . PHE A 1 103 ? 5.195 4.577 -22.065 1.00 72.38 103 PHE A O 1
ATOM 858 N N . LYS A 1 104 ? 3.558 5.711 -21.024 1.00 74.19 104 LYS A N 1
ATOM 859 C CA . LYS A 1 104 ? 3.526 6.814 -21.996 1.00 74.19 104 LYS A CA 1
ATOM 860 C C . LYS A 1 104 ? 4.845 7.585 -22.041 1.00 74.19 104 LYS A C 1
ATOM 862 O O . LYS A 1 104 ? 5.301 7.949 -23.122 1.00 74.19 104 LYS A O 1
ATOM 867 N N . HIS A 1 105 ? 5.433 7.863 -20.881 1.00 70.19 105 HIS A N 1
ATOM 868 C CA . HIS A 1 105 ? 6.598 8.737 -20.786 1.00 70.19 105 HIS A CA 1
ATOM 869 C C . HIS A 1 105 ? 7.940 7.996 -20.780 1.00 70.19 105 HIS A C 1
ATOM 871 O O . HIS A 1 105 ? 8.972 8.659 -20.865 1.00 70.19 105 HIS A O 1
ATOM 877 N N . LYS A 1 106 ? 7.946 6.652 -20.714 1.00 67.50 106 LYS A N 1
ATOM 878 C CA . LYS A 1 106 ? 9.162 5.818 -20.590 1.00 67.50 106 LYS A CA 1
ATOM 879 C C . LYS A 1 106 ? 10.119 6.331 -19.503 1.00 67.50 106 LYS A C 1
ATOM 881 O O . LYS A 1 106 ? 11.335 6.207 -19.617 1.00 67.50 106 LYS A O 1
ATOM 886 N N . SER A 1 107 ? 9.563 6.971 -18.483 1.00 58.84 107 SER A N 1
ATOM 887 C CA . SER A 1 107 ? 10.288 7.730 -17.475 1.00 58.84 107 SER A CA 1
ATOM 888 C C . SER A 1 107 ? 9.809 7.340 -16.081 1.00 58.84 107 SER A C 1
ATOM 890 O O . SER A 1 107 ? 8.926 6.494 -15.920 1.00 58.84 107 SER A O 1
ATOM 892 N N . TRP A 1 108 ? 10.468 7.911 -15.075 1.00 53.97 108 TRP A N 1
ATOM 893 C CA . TRP A 1 108 ? 10.354 7.523 -13.676 1.00 53.97 108 TRP A CA 1
ATOM 894 C C . TRP A 1 108 ? 8.914 7.364 -13.180 1.00 53.97 108 TRP A C 1
ATOM 896 O O . TRP A 1 108 ? 8.007 8.130 -13.505 1.00 53.97 108 TRP A O 1
ATOM 906 N N . ASN A 1 109 ? 8.730 6.340 -12.353 1.00 59.91 109 ASN A N 1
ATOM 907 C CA . ASN A 1 109 ? 7.428 5.913 -11.888 1.00 59.91 109 ASN A CA 1
ATOM 908 C C . ASN A 1 109 ? 6.931 6.794 -10.736 1.00 59.91 109 ASN A C 1
ATOM 910 O O . ASN A 1 109 ? 7.445 6.716 -9.618 1.00 59.91 109 ASN A O 1
ATOM 914 N N . LEU A 1 110 ? 5.866 7.558 -10.984 1.00 56.62 110 LEU A N 1
ATOM 915 C CA . LEU A 1 110 ? 5.119 8.266 -9.941 1.00 56.62 110 LEU A CA 1
ATOM 916 C C . LEU A 1 110 ? 4.679 7.332 -8.803 1.00 56.62 110 LEU A C 1
ATOM 918 O O . LEU A 1 110 ? 4.674 7.756 -7.659 1.00 56.62 110 LEU A O 1
ATOM 922 N N . GLY A 1 111 ? 4.400 6.056 -9.073 1.00 56.22 111 GLY A N 1
ATOM 923 C CA . GLY A 1 111 ? 4.121 5.035 -8.062 1.00 56.22 111 GLY A CA 1
ATOM 924 C C . GLY A 1 111 ? 5.307 4.715 -7.148 1.00 56.22 111 GLY A C 1
ATOM 925 O O . GLY A 1 111 ? 5.096 4.523 -5.959 1.00 56.22 111 GLY A O 1
ATOM 926 N N . LEU A 1 112 ? 6.546 4.728 -7.653 1.00 57.25 112 LEU A N 1
ATOM 927 C CA . LEU A 1 112 ? 7.750 4.526 -6.835 1.00 57.25 112 LEU A CA 1
ATOM 928 C C . LEU A 1 112 ? 8.030 5.758 -5.968 1.00 57.25 112 LEU A C 1
ATOM 930 O O . LEU A 1 112 ? 8.403 5.626 -4.805 1.00 57.25 112 LEU A O 1
ATOM 934 N N . VAL A 1 113 ? 7.788 6.952 -6.516 1.00 61.84 113 VAL A N 1
ATOM 935 C CA . VAL A 1 113 ? 7.801 8.208 -5.760 1.00 61.84 113 VAL A CA 1
ATOM 936 C C . VAL A 1 113 ? 6.749 8.127 -4.652 1.00 61.84 113 VAL A C 1
ATOM 938 O O .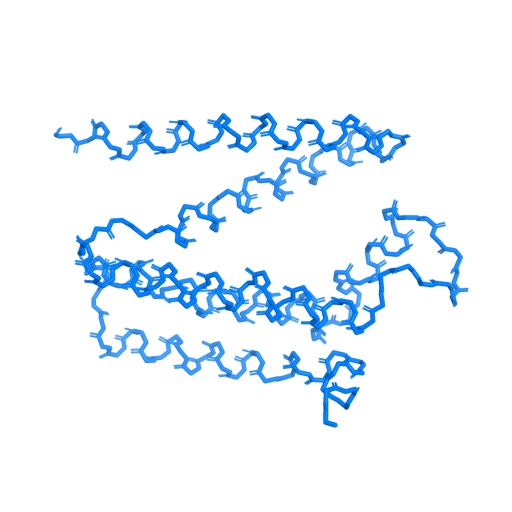 VAL A 1 113 ? 7.111 8.231 -3.485 1.00 61.84 113 VAL A O 1
ATOM 941 N N . MET A 1 114 ? 5.492 7.815 -4.983 1.00 62.22 114 MET A N 1
ATOM 942 C CA . MET A 1 114 ? 4.384 7.670 -4.029 1.00 62.22 114 MET A CA 1
ATOM 943 C C . MET A 1 114 ? 4.646 6.599 -2.967 1.00 62.22 114 MET A C 1
ATOM 945 O O . MET A 1 114 ? 4.407 6.861 -1.797 1.00 62.22 114 MET A O 1
ATOM 949 N N . ALA A 1 115 ? 5.189 5.434 -3.325 1.00 60.72 115 ALA A N 1
ATOM 950 C CA . ALA A 1 115 ? 5.566 4.392 -2.371 1.00 60.72 115 ALA A CA 1
ATOM 951 C C . ALA A 1 115 ? 6.720 4.836 -1.459 1.00 60.72 115 ALA A C 1
ATOM 953 O O . ALA A 1 115 ? 6.676 4.595 -0.255 1.00 60.72 115 ALA A O 1
ATOM 954 N N . SER A 1 116 ? 7.718 5.543 -1.999 1.00 60.50 116 SER A N 1
ATOM 955 C CA . SER A 1 116 ? 8.815 6.109 -1.202 1.00 60.50 116 SER A CA 1
ATOM 956 C C . SER A 1 116 ? 8.302 7.167 -0.228 1.00 60.50 116 SER A C 1
ATOM 958 O O . SER A 1 116 ? 8.702 7.190 0.930 1.00 60.50 116 SER A O 1
ATOM 960 N N . ILE A 1 117 ? 7.368 8.008 -0.668 1.00 63.25 117 ILE A N 1
ATOM 961 C CA . ILE A 1 117 ? 6.710 9.015 0.166 1.00 63.25 117 ILE A CA 1
ATOM 962 C C . ILE A 1 117 ? 5.866 8.350 1.244 1.00 63.25 117 ILE A C 1
ATOM 964 O O . ILE A 1 117 ? 5.975 8.724 2.404 1.00 63.25 117 ILE A O 1
ATOM 968 N N . GLN A 1 118 ? 5.060 7.354 0.880 1.00 65.50 118 GLN A N 1
ATOM 969 C CA . GLN A 1 118 ? 4.222 6.596 1.802 1.00 65.50 118 GLN A CA 1
ATOM 970 C C . GLN A 1 118 ? 5.082 5.921 2.875 1.00 65.50 118 GLN A C 1
ATOM 972 O O . GLN A 1 118 ? 4.765 6.000 4.059 1.00 65.50 118 GLN A O 1
ATOM 977 N N . PHE A 1 119 ? 6.203 5.314 2.481 1.00 62.97 119 PHE A N 1
ATOM 978 C CA . PHE A 1 119 ? 7.157 4.690 3.392 1.00 62.97 119 PHE A CA 1
ATOM 979 C C . PHE A 1 119 ? 7.795 5.714 4.336 1.00 62.97 119 PHE A C 1
ATOM 981 O O . PHE A 1 119 ? 7.806 5.528 5.550 1.00 62.97 119 PHE A O 1
ATOM 988 N N . VAL A 1 120 ? 8.260 6.836 3.791 1.00 65.19 120 VAL A N 1
ATOM 989 C CA . VAL A 1 120 ? 8.888 7.917 4.554 1.00 65.19 120 VAL A CA 1
ATOM 990 C C . VAL A 1 120 ? 7.882 8.537 5.534 1.00 65.19 120 VAL A C 1
ATOM 992 O O . VAL A 1 120 ? 8.188 8.663 6.720 1.00 65.19 120 VAL A O 1
ATOM 995 N N . ILE A 1 121 ? 6.651 8.823 5.098 1.00 65.69 121 ILE A N 1
ATOM 996 C CA . ILE A 1 121 ? 5.543 9.276 5.955 1.00 65.69 121 ILE A CA 1
ATOM 997 C C . ILE A 1 121 ? 5.228 8.248 7.042 1.00 65.69 121 ILE A C 1
ATOM 999 O O . ILE A 1 121 ? 5.015 8.639 8.184 1.00 65.69 121 ILE A O 1
ATOM 1003 N N . SER A 1 122 ? 5.228 6.953 6.724 1.00 58.94 122 SER A N 1
ATOM 1004 C CA . SER A 1 122 ? 4.953 5.891 7.700 1.00 58.94 122 SER A CA 1
ATOM 1005 C C . SER A 1 122 ? 6.037 5.816 8.778 1.00 58.94 122 SER A C 1
ATOM 1007 O O . SER A 1 122 ? 5.714 5.691 9.957 1.00 58.94 122 SER A O 1
ATOM 1009 N N . LEU A 1 123 ? 7.315 5.980 8.410 1.00 61.91 123 LEU A N 1
ATOM 1010 C CA . LEU A 1 123 ? 8.424 6.076 9.367 1.00 61.91 123 LEU A CA 1
ATOM 1011 C C . LEU A 1 123 ? 8.307 7.318 10.255 1.00 61.91 123 LEU A C 1
ATOM 1013 O O . LEU A 1 123 ? 8.492 7.233 11.469 1.00 61.91 123 LEU A O 1
ATOM 1017 N N . PHE A 1 124 ? 7.969 8.467 9.666 1.00 71.12 124 PHE A N 1
ATOM 1018 C CA . PHE A 1 124 ? 7.744 9.695 10.423 1.00 71.12 124 PHE A CA 1
ATOM 1019 C C . PHE A 1 124 ? 6.540 9.574 11.360 1.00 71.12 124 PHE A C 1
ATOM 1021 O O . PHE A 1 124 ? 6.634 9.969 12.518 1.00 71.12 124 PHE A O 1
ATOM 1028 N N . ALA A 1 125 ? 5.437 8.985 10.899 1.00 61.25 125 ALA A N 1
ATOM 1029 C CA . ALA A 1 125 ? 4.254 8.739 11.710 1.00 61.25 125 ALA A CA 1
ATOM 1030 C C . ALA A 1 125 ? 4.575 7.804 12.883 1.00 61.25 125 ALA A C 1
ATOM 1032 O O . ALA A 1 125 ? 4.229 8.123 14.017 1.00 61.25 125 ALA A O 1
ATOM 1033 N N . ALA A 1 126 ? 5.296 6.705 12.640 1.00 56.03 126 ALA A N 1
ATOM 1034 C CA . ALA A 1 126 ? 5.738 5.793 13.691 1.00 56.03 126 ALA A CA 1
ATOM 1035 C C . ALA A 1 126 ? 6.621 6.502 14.732 1.00 56.03 126 ALA A C 1
ATOM 1037 O O . ALA A 1 126 ? 6.367 6.381 15.931 1.00 56.03 126 ALA A O 1
ATOM 1038 N N . TYR A 1 127 ? 7.608 7.293 14.295 1.00 74.44 127 TYR A N 1
ATOM 1039 C CA . TYR A 1 127 ? 8.443 8.103 15.188 1.00 74.44 127 TYR A CA 1
ATOM 1040 C C . TYR A 1 127 ? 7.611 9.107 16.000 1.00 74.44 127 TYR A C 1
ATOM 1042 O O . TYR A 1 127 ? 7.690 9.126 17.227 1.00 74.44 127 TYR A O 1
ATOM 1050 N N . TYR A 1 128 ? 6.791 9.917 15.327 1.00 69.06 128 TYR A N 1
ATOM 1051 C CA . TYR A 1 128 ? 6.033 11.000 15.950 1.00 69.06 128 TYR A CA 1
ATOM 1052 C C . TYR A 1 128 ? 5.050 10.468 16.994 1.00 69.06 128 TYR A C 1
ATOM 1054 O O . TYR A 1 128 ? 5.025 10.968 18.113 1.00 69.06 128 TYR A O 1
ATOM 1062 N N . VAL A 1 129 ? 4.299 9.412 16.664 1.00 65.19 129 VAL A N 1
ATOM 1063 C CA . VAL A 1 129 ? 3.364 8.767 17.599 1.00 65.19 129 VAL A CA 1
ATOM 1064 C C . VAL A 1 129 ? 4.105 8.171 18.797 1.00 65.19 129 VAL A C 1
ATOM 1066 O O . VAL A 1 129 ? 3.623 8.278 19.921 1.00 65.19 129 VAL A O 1
ATOM 1069 N N . THR A 1 130 ? 5.290 7.592 18.584 1.00 63.62 130 THR A N 1
ATOM 1070 C CA . THR A 1 130 ? 6.096 7.002 19.666 1.00 63.62 130 THR A CA 1
ATOM 1071 C C . THR A 1 130 ? 6.635 8.058 20.636 1.00 63.62 130 THR A C 1
ATOM 1073 O O . THR A 1 130 ? 6.700 7.804 21.835 1.00 63.62 130 THR A O 1
ATOM 1076 N N . VAL A 1 131 ? 7.027 9.238 20.142 1.00 72.25 131 VAL A N 1
ATOM 1077 C CA . VAL A 1 131 ? 7.655 10.291 20.964 1.00 72.25 131 VAL A CA 1
ATOM 1078 C C . VAL A 1 131 ? 6.636 11.261 21.563 1.00 72.25 131 VAL A C 1
ATOM 1080 O O . VAL A 1 131 ? 6.812 11.716 22.691 1.00 72.25 131 VAL A O 1
ATOM 1083 N N . HIS A 1 132 ? 5.586 11.600 20.816 1.00 71.38 132 HIS A N 1
ATOM 1084 C CA . HIS A 1 132 ? 4.663 12.686 21.157 1.00 71.38 132 HIS A CA 1
ATOM 1085 C C . HIS A 1 132 ? 3.224 12.226 21.406 1.00 71.38 132 HIS A C 1
ATOM 1087 O O . HIS A 1 132 ? 2.398 13.046 21.800 1.00 71.38 132 HIS A O 1
ATOM 1093 N N . GLY A 1 133 ? 2.900 10.952 21.166 1.00 66.12 133 GLY A N 1
ATOM 1094 C CA . GLY A 1 133 ? 1.510 10.506 21.135 1.00 66.12 133 GLY A CA 1
ATOM 1095 C C . GLY A 1 133 ? 0.733 11.130 19.968 1.00 66.12 133 GLY A C 1
ATOM 1096 O O . GLY A 1 133 ? 1.308 11.606 18.988 1.00 66.12 133 GLY A O 1
ATOM 1097 N N . LEU A 1 134 ? -0.598 11.110 20.052 1.00 67.50 134 LEU A N 1
ATOM 1098 C CA . LEU A 1 134 ? -1.510 11.621 19.012 1.00 67.50 134 LEU A CA 1
ATOM 1099 C C . LEU A 1 134 ? -2.415 12.753 19.512 1.00 67.50 134 LEU A C 1
ATOM 1101 O O . LEU A 1 134 ? -3.423 13.085 18.888 1.00 67.50 134 LEU A O 1
ATOM 1105 N N . ASP A 1 135 ? -2.017 13.380 20.615 1.00 72.12 135 ASP A N 1
ATOM 1106 C CA . ASP A 1 135 ? -2.828 14.333 21.375 1.00 72.12 135 ASP A CA 1
ATOM 1107 C C . ASP A 1 135 ? -3.155 15.611 20.582 1.00 72.12 135 ASP A C 1
ATOM 1109 O O . ASP A 1 135 ? -4.106 16.325 20.902 1.00 72.12 135 ASP A O 1
ATOM 1113 N N . ASN A 1 136 ? -2.404 15.893 19.507 1.00 68.94 136 ASN A N 1
ATOM 1114 C CA . ASN A 1 136 ? -2.647 17.015 18.602 1.00 68.94 136 ASN A CA 1
ATOM 1115 C C . ASN A 1 136 ? -2.713 16.577 17.119 1.00 68.94 136 ASN A C 1
ATOM 1117 O O . ASN A 1 136 ? -1.713 16.644 16.394 1.00 68.94 136 ASN A O 1
ATOM 1121 N N . PRO A 1 137 ? -3.904 16.187 16.624 1.00 53.44 137 PRO A N 1
ATOM 1122 C CA . PRO A 1 137 ? -4.096 15.714 15.252 1.00 53.44 137 PRO A CA 1
ATOM 1123 C C . PRO A 1 137 ? -3.776 16.763 14.179 1.00 53.44 137 PRO A C 1
ATOM 1125 O O . PRO A 1 137 ? -3.361 16.412 13.078 1.00 53.44 137 PRO A O 1
ATOM 1128 N N . ILE A 1 138 ? -3.962 18.054 14.481 1.00 64.31 138 ILE A N 1
ATOM 1129 C CA . ILE A 1 138 ? -3.671 19.147 13.539 1.00 64.31 138 ILE A CA 1
ATOM 1130 C C . ILE A 1 138 ? -2.158 19.287 13.351 1.00 64.31 138 ILE A C 1
ATOM 1132 O O . ILE A 1 138 ? -1.690 19.394 12.218 1.00 64.31 138 ILE A O 1
ATOM 1136 N N . ALA A 1 139 ? -1.389 19.235 14.444 1.00 67.69 139 ALA A N 1
ATOM 1137 C CA . ALA A 1 139 ? 0.071 19.243 14.382 1.00 67.69 139 ALA A CA 1
ATOM 1138 C C . ALA A 1 139 ? 0.609 18.024 13.614 1.00 67.69 139 ALA A C 1
ATOM 1140 O O . ALA A 1 139 ? 1.515 18.172 12.794 1.00 67.69 139 ALA A O 1
ATOM 1141 N N . TRP A 1 140 ? 0.001 16.848 13.807 1.00 59.69 140 TRP A N 1
ATOM 1142 C CA . TRP A 1 140 ? 0.327 15.640 13.046 1.00 59.69 140 TRP A CA 1
ATOM 1143 C C . TRP A 1 140 ? 0.086 15.808 11.536 1.00 59.69 140 TRP A C 1
ATOM 1145 O O . TRP A 1 140 ? 0.975 15.514 10.732 1.00 59.69 140 TRP A O 1
ATOM 1155 N N . TRP A 1 141 ? -1.076 16.337 11.135 1.00 58.88 141 TRP A N 1
ATOM 1156 C CA . TRP A 1 141 ? -1.397 16.586 9.723 1.00 58.88 141 TRP A CA 1
ATOM 1157 C C . TRP A 1 141 ? -0.448 17.600 9.079 1.00 58.88 141 TRP A C 1
ATOM 1159 O O . TRP A 1 141 ? 0.084 17.343 7.999 1.00 58.88 141 TRP A O 1
ATOM 1169 N N . LEU A 1 142 ? -0.194 18.731 9.746 1.00 69.19 142 LEU A N 1
ATOM 1170 C CA . LEU A 1 142 ? 0.731 19.754 9.249 1.00 69.19 142 LEU A CA 1
ATOM 1171 C C . LEU A 1 142 ? 2.161 19.214 9.134 1.00 69.19 142 LEU A C 1
ATOM 1173 O O . LEU A 1 142 ? 2.808 19.418 8.108 1.00 69.19 142 LEU A O 1
ATOM 1177 N N . GLY A 1 143 ? 2.633 18.479 10.146 1.00 72.06 143 GLY A N 1
ATOM 1178 C CA . GLY A 1 143 ? 3.949 17.843 10.134 1.00 72.06 143 GLY A CA 1
ATOM 1179 C C . GLY A 1 143 ? 4.096 16.845 8.988 1.00 72.06 143 GLY A C 1
ATOM 1180 O O . GLY A 1 143 ? 5.083 16.889 8.260 1.00 72.06 143 GLY A O 1
ATOM 1181 N N . THR A 1 144 ? 3.078 16.014 8.764 1.00 60.72 144 THR A N 1
ATOM 1182 C CA . THR A 1 144 ? 3.063 15.025 7.678 1.00 60.72 144 THR A CA 1
ATOM 1183 C C . THR A 1 144 ? 3.099 15.686 6.299 1.00 60.72 144 THR A C 1
ATOM 1185 O O . THR A 1 144 ? 3.853 15.248 5.431 1.00 60.72 144 THR A O 1
ATOM 1188 N N . ILE A 1 145 ? 2.338 16.767 6.092 1.00 63.94 145 ILE A N 1
ATOM 1189 C CA . ILE A 1 145 ? 2.335 17.513 4.825 1.00 63.94 145 ILE A CA 1
ATOM 1190 C C . ILE A 1 145 ? 3.706 18.149 4.567 1.00 63.94 145 ILE A C 1
ATOM 1192 O O . ILE A 1 145 ? 4.273 17.964 3.491 1.00 63.94 145 ILE A O 1
ATOM 1196 N N . ILE A 1 146 ? 4.259 18.862 5.554 1.00 73.31 146 ILE A N 1
ATOM 1197 C CA . ILE A 1 146 ? 5.562 19.531 5.426 1.00 73.31 146 ILE A CA 1
ATOM 1198 C C . ILE A 1 146 ? 6.662 18.503 5.153 1.00 73.31 146 ILE A C 1
ATOM 1200 O O . ILE A 1 146 ? 7.449 18.662 4.221 1.00 73.31 146 ILE A O 1
ATOM 1204 N N . PHE A 1 147 ? 6.696 17.427 5.935 1.00 72.50 147 PHE A N 1
ATOM 1205 C CA . PHE A 1 147 ? 7.682 16.369 5.787 1.00 72.50 147 PHE A CA 1
ATOM 1206 C C . PHE A 1 147 ? 7.578 15.668 4.430 1.00 72.50 147 PHE A C 1
ATOM 1208 O O . PHE A 1 147 ? 8.597 15.447 3.779 1.00 72.50 147 PHE A O 1
ATOM 1215 N N . SER A 1 148 ? 6.357 15.396 3.961 1.00 58.28 148 SER A N 1
ATOM 1216 C CA . SER A 1 148 ? 6.118 14.845 2.629 1.00 58.28 148 SER A CA 1
ATOM 1217 C C . SER A 1 148 ? 6.703 15.749 1.544 1.00 58.28 148 SER A C 1
ATOM 1219 O O . SER A 1 148 ? 7.491 15.276 0.729 1.00 58.28 148 SER A O 1
ATOM 1221 N N . ILE A 1 149 ? 6.415 17.057 1.569 1.00 65.75 149 ILE A N 1
ATOM 1222 C CA . ILE A 1 149 ? 6.964 18.026 0.603 1.00 65.75 149 ILE A CA 1
ATOM 1223 C C . ILE A 1 149 ? 8.500 18.003 0.611 1.00 65.75 149 ILE A C 1
ATOM 1225 O O . ILE A 1 149 ? 9.124 17.935 -0.449 1.00 65.75 149 ILE A O 1
ATOM 1229 N N . VAL A 1 150 ? 9.122 18.018 1.793 1.00 74.75 150 VAL A N 1
ATOM 1230 C CA . VAL A 1 150 ? 10.588 17.979 1.931 1.00 74.75 150 VAL A CA 1
ATOM 1231 C C . VAL A 1 150 ? 11.162 16.673 1.376 1.00 74.75 150 VAL A C 1
ATOM 1233 O O . VAL A 1 150 ? 12.111 16.709 0.592 1.00 74.75 150 VAL A O 1
ATOM 1236 N N . ALA A 1 151 ? 10.572 15.529 1.730 1.00 65.44 151 ALA A N 1
ATOM 1237 C CA . ALA A 1 151 ? 10.991 14.220 1.243 1.00 65.44 151 ALA A CA 1
ATOM 1238 C C . ALA A 1 151 ? 10.913 14.137 -0.286 1.00 65.44 151 ALA A C 1
ATOM 1240 O O . ALA A 1 151 ? 11.862 13.672 -0.912 1.00 65.44 151 ALA A O 1
ATOM 1241 N N . HIS A 1 152 ? 9.844 14.663 -0.897 1.00 61.94 152 HIS A N 1
ATOM 1242 C CA . HIS A 1 152 ? 9.734 14.755 -2.353 1.00 61.94 152 HIS A CA 1
ATOM 1243 C C . HIS A 1 152 ? 10.878 15.569 -2.948 1.00 61.94 152 HIS A C 1
ATOM 1245 O O . HIS A 1 152 ? 11.566 15.079 -3.837 1.00 61.94 152 HIS A O 1
ATOM 1251 N N . ILE A 1 153 ? 11.101 16.795 -2.466 1.00 69.25 153 ILE A N 1
ATOM 1252 C CA . ILE A 1 153 ? 12.139 17.683 -3.007 1.00 69.25 153 ILE A CA 1
ATOM 1253 C C . ILE A 1 153 ? 13.511 17.006 -2.938 1.00 69.25 153 ILE A C 1
ATOM 1255 O O . ILE A 1 153 ? 14.256 17.025 -3.917 1.00 69.25 153 ILE A O 1
ATOM 1259 N N . LEU A 1 154 ? 13.841 16.383 -1.804 1.00 72.12 154 LEU A N 1
ATOM 1260 C CA . LEU A 1 154 ? 15.119 15.699 -1.616 1.00 72.12 154 LEU A CA 1
ATOM 1261 C C . LEU A 1 154 ? 15.261 14.476 -2.523 1.00 72.12 154 LEU A C 1
ATOM 1263 O O . LEU A 1 154 ? 16.320 14.293 -3.118 1.00 72.12 154 LEU A O 1
ATOM 1267 N N . LEU A 1 155 ? 14.211 13.666 -2.656 1.00 59.81 155 LEU A N 1
ATOM 1268 C CA . LEU A 1 155 ? 14.230 12.444 -3.457 1.00 59.81 155 LEU A CA 1
ATOM 1269 C C . LEU A 1 155 ? 14.299 12.772 -4.954 1.00 59.81 155 LEU A C 1
ATOM 1271 O O . LEU A 1 155 ? 15.136 12.213 -5.656 1.00 59.81 155 LEU A O 1
ATOM 1275 N N . PHE A 1 156 ? 13.522 13.756 -5.420 1.00 61.00 156 PHE A N 1
ATOM 1276 C CA . PHE A 1 156 ? 13.641 14.292 -6.777 1.00 61.00 156 PHE A CA 1
ATOM 1277 C C . PHE A 1 156 ? 15.039 14.844 -7.037 1.00 61.00 156 PHE A C 1
ATOM 1279 O O . PHE A 1 156 ? 15.624 14.526 -8.065 1.00 61.00 156 PHE A O 1
ATOM 1286 N N . LYS A 1 157 ? 15.606 15.628 -6.112 1.00 64.12 157 LYS A N 1
ATOM 1287 C CA . LYS A 1 157 ? 16.953 16.177 -6.280 1.00 64.12 157 LYS A CA 1
ATOM 1288 C C . LYS A 1 157 ? 17.998 15.063 -6.357 1.00 64.12 157 LYS A C 1
ATOM 1290 O O . LYS A 1 157 ? 18.724 15.013 -7.334 1.00 64.12 157 LYS A O 1
ATOM 1295 N N . LEU A 1 158 ? 18.026 14.140 -5.394 1.00 61.84 158 LEU A N 1
ATOM 1296 C CA . LEU A 1 158 ? 18.988 13.029 -5.330 1.00 61.84 158 LEU A CA 1
ATOM 1297 C C . LEU A 1 158 ? 18.975 12.153 -6.591 1.00 61.84 158 LEU A C 1
ATOM 1299 O O . LEU A 1 158 ? 20.021 11.679 -7.031 1.00 61.84 158 LEU A O 1
ATOM 1303 N N . VAL A 1 159 ? 17.785 11.919 -7.141 1.00 51.38 159 VAL A N 1
ATOM 1304 C CA . VAL A 1 159 ? 17.577 11.054 -8.303 1.00 51.38 159 VAL A CA 1
ATOM 1305 C C . VAL A 1 159 ? 17.867 11.791 -9.610 1.00 51.38 159 VAL A C 1
ATOM 1307 O O . VAL A 1 159 ? 18.507 11.221 -10.487 1.00 51.38 159 VAL A O 1
ATOM 1310 N N . MET A 1 160 ? 17.419 13.042 -9.745 1.00 47.91 160 MET A N 1
ATOM 1311 C CA . MET A 1 160 ? 17.508 13.811 -10.994 1.00 47.91 160 MET A CA 1
ATOM 1312 C C . MET A 1 160 ? 18.848 14.531 -11.183 1.00 47.91 160 MET A C 1
ATOM 1314 O O . MET A 1 160 ? 19.115 14.993 -12.282 1.00 47.91 160 MET A O 1
ATOM 1318 N N . THR A 1 161 ? 19.694 14.656 -10.152 1.00 51.53 161 THR A N 1
ATOM 1319 C CA . THR A 1 161 ? 21.037 15.260 -10.287 1.00 51.53 161 THR A CA 1
ATOM 1320 C C . THR A 1 161 ? 22.140 14.254 -10.621 1.00 51.53 161 THR A C 1
ATOM 1322 O O . THR A 1 161 ? 23.314 14.571 -10.449 1.00 51.53 161 THR A O 1
ATOM 1325 N N . ARG A 1 162 ? 21.803 13.028 -11.034 1.00 43.00 162 ARG A N 1
ATOM 1326 C CA . ARG A 1 162 ? 22.789 12.074 -11.560 1.00 43.00 162 ARG A CA 1
ATOM 1327 C C . ARG A 1 162 ? 22.825 12.170 -13.084 1.00 43.00 162 ARG A C 1
ATOM 1329 O O . ARG A 1 162 ? 22.188 11.363 -13.755 1.00 43.00 162 ARG A O 1
ATOM 1336 N N . ASP A 1 163 ? 23.566 13.165 -13.562 1.00 42.53 163 ASP A N 1
ATOM 1337 C CA . ASP A 1 163 ? 24.214 13.145 -14.878 1.00 42.53 163 ASP A CA 1
ATOM 1338 C C . ASP A 1 163 ? 25.622 12.542 -14.735 1.00 42.53 163 ASP A C 1
ATOM 1340 O O . ASP A 1 163 ? 26.294 12.853 -13.718 1.00 42.53 163 ASP A O 1
#

Organism: Francisella tularensis (NCBI:txid263)

Secondary structure (DSSP, 8-state):
-HHHHHGGGGGGGGHHHHHHHHHHHHHHH--TTSHHHHHHTHHHHHHHHHHHHHTSTT-HHHIIIIIIS-PPTT--SS-HHHHHHHIIIIIIHHHHHHHHHHHHHTS--HHHHHHHHHHHHHHHHHHHHHHHTTS-HHHHHHHHHHHHHHHHHHHHHHHHT--

Sequence (163 aa):
MIDSLARNQNWAKVAPWAGIFFTVLLFANFFVYDPHFWGLINIPLYLFHQTEEHYVPGGFKDFMNRTVMALPQGQEKLTDIKIFWINILMVWLAFAVFGALSFKHKSWNLGLVMASIQFVISLFAAYYVTVHGLDNPIAWWLGTIIFSIVAHILLFKLVMTRD

pLDDT: mean 75.89, std 12.43, range [42.53, 97.31]

Foldseek 3Di:
DLCVCLVLVVVLVCLQVVLVVLVVVLVVPDDPPQLVSLLSNLSSVVSVVSCQQRVDPPHDQVCCQCQQVVHPPPDGPCGSSNVSCCCVPVPVVVSVVQSVVCVVVVDHGPSSLVVQLVVQLVVVVVVCCVPPNNPDVPCNVVCSVVSSVVSSVVVCCVVVPPD

Radius of gyration: 17.69 Å; Cα contacts (8 Å, |Δi|>4): 131; chains: 1; bounding box: 46×34×45 Å